Protein AF-A0A9D2FW23-F1 (afdb_monomer)

Nearest PDB structures (foldseek):
  8sok-assembly1_D  TM=4.291E-01  e=1.684E-01  Homo sapiens
  4uw8-assembly3_H  TM=1.314E-01  e=9.619E+00  Tequintavirus T5

Secondary structure (DSSP, 8-state):
----PPPTTS---TTSPEE-GGGS---S-EEEEGGG-EEEEEEETTEEEEEEEEEEEEEEEHHHHHHHHTTSS-GGGPPPEEEEESS-HHHHHHHHHTT-EEEEEEES-EEEEEEE-STT-EEEEEEEEESEEEE-

Structure (mmCIF, N/CA/C/O backbone):
data_AF-A0A9D2FW23-F1
#
_entry.id   AF-A0A9D2FW23-F1
#
loop_
_atom_site.group_PDB
_atom_site.id
_atom_site.type_symbol
_atom_site.label_atom_id
_atom_site.label_alt_id
_atom_site.label_comp_id
_atom_site.label_asym_id
_atom_site.label_entity_id
_atom_site.label_seq_id
_atom_site.pdbx_PDB_ins_code
_atom_site.Cartn_x
_atom_site.Cartn_y
_atom_site.Cartn_z
_atom_site.occupancy
_atom_site.B_iso_or_equiv
_atom_site.auth_seq_id
_atom_site.auth_comp_id
_atom_site.auth_asym_id
_atom_site.auth_atom_id
_atom_site.pdbx_PDB_model_num
ATOM 1 N N . MET A 1 1 ? 28.015 -25.784 13.201 1.00 41.44 1 MET A N 1
ATOM 2 C CA . MET A 1 1 ? 26.820 -25.066 12.706 1.00 41.44 1 MET A CA 1
ATOM 3 C C . MET A 1 1 ? 27.279 -23.853 11.911 1.00 41.44 1 MET A C 1
ATOM 5 O O . MET A 1 1 ? 28.294 -23.270 12.265 1.00 41.44 1 MET A O 1
ATOM 9 N N . ALA A 1 2 ? 26.631 -23.604 10.775 1.00 46.69 2 ALA A N 1
ATOM 10 C CA . ALA A 1 2 ? 27.203 -22.956 9.598 1.00 46.69 2 ALA A CA 1
ATOM 11 C C . ALA A 1 2 ? 27.574 -21.468 9.742 1.00 46.69 2 ALA A C 1
ATOM 13 O O . ALA A 1 2 ? 26.968 -20.691 10.476 1.00 46.69 2 ALA A O 1
ATOM 14 N N . ASN A 1 3 ? 28.578 -21.117 8.944 1.00 53.88 3 ASN A N 1
ATOM 15 C CA . ASN A 1 3 ? 29.266 -19.846 8.755 1.00 53.88 3 ASN A CA 1
ATOM 16 C C . ASN A 1 3 ? 28.389 -18.774 8.050 1.00 53.88 3 ASN A C 1
ATOM 18 O O . ASN A 1 3 ? 28.826 -18.158 7.085 1.00 53.88 3 ASN A O 1
ATOM 22 N N . ASN A 1 4 ? 27.152 -18.537 8.505 1.00 63.81 4 ASN A N 1
ATOM 23 C CA . ASN A 1 4 ? 26.193 -17.620 7.852 1.00 63.81 4 ASN A CA 1
ATOM 24 C C . ASN A 1 4 ? 26.249 -16.174 8.384 1.00 63.81 4 ASN A C 1
ATOM 26 O O . ASN A 1 4 ? 25.221 -15.520 8.547 1.00 63.81 4 ASN A O 1
ATOM 30 N N . LYS A 1 5 ? 27.439 -15.649 8.688 1.00 74.56 5 LYS A N 1
ATOM 31 C CA . LYS A 1 5 ? 27.581 -14.231 9.056 1.00 74.56 5 LYS A CA 1
ATOM 32 C C . LYS A 1 5 ? 27.811 -13.404 7.790 1.00 74.56 5 LYS A C 1
ATOM 34 O O . LYS A 1 5 ? 28.819 -13.597 7.113 1.00 74.56 5 LYS A O 1
ATOM 39 N N . MET A 1 6 ? 26.896 -12.487 7.472 1.00 74.50 6 MET A N 1
ATOM 40 C CA . MET A 1 6 ? 27.111 -11.504 6.403 1.00 74.50 6 MET A CA 1
ATOM 41 C C . MET A 1 6 ? 28.265 -10.567 6.777 1.00 74.50 6 MET A C 1
ATOM 43 O O . MET A 1 6 ? 28.389 -10.139 7.926 1.00 74.50 6 MET A O 1
ATOM 47 N N . LYS A 1 7 ? 29.128 -10.253 5.806 1.00 79.19 7 LYS A N 1
ATOM 48 C CA . LYS A 1 7 ? 30.190 -9.257 5.991 1.00 79.19 7 LYS A CA 1
ATOM 49 C C . LYS A 1 7 ? 29.559 -7.868 5.999 1.00 79.19 7 LYS A C 1
ATOM 51 O O . LYS A 1 7 ? 28.755 -7.573 5.130 1.00 79.19 7 LYS A O 1
ATOM 56 N N . LEU A 1 8 ? 29.984 -6.980 6.896 1.00 76.38 8 LEU A N 1
ATOM 57 C CA . LEU A 1 8 ? 29.494 -5.589 6.909 1.00 76.38 8 LEU A CA 1
ATOM 58 C C . LEU A 1 8 ? 29.825 -4.815 5.622 1.00 76.38 8 LEU A C 1
ATOM 60 O O . LEU A 1 8 ? 29.220 -3.789 5.345 1.00 76.38 8 LEU A O 1
ATOM 64 N N . THR A 1 9 ? 30.781 -5.312 4.839 1.00 78.88 9 THR A N 1
ATOM 65 C CA . THR A 1 9 ? 31.179 -4.765 3.540 1.00 78.88 9 THR A CA 1
ATOM 66 C C . THR A 1 9 ? 30.457 -5.411 2.356 1.00 78.88 9 THR A C 1
ATOM 68 O O . THR A 1 9 ? 30.781 -5.091 1.217 1.00 78.88 9 THR A O 1
ATOM 71 N N . SER A 1 10 ? 29.534 -6.354 2.578 1.00 75.31 10 SER A N 1
ATOM 72 C CA . SER A 1 10 ? 28.756 -6.933 1.479 1.00 75.31 10 SER A CA 1
ATOM 73 C C . SER A 1 10 ? 27.766 -5.913 0.923 1.00 75.31 10 SER A C 1
ATOM 75 O O . SER A 1 10 ? 27.133 -5.198 1.699 1.00 75.31 10 SER A O 1
ATOM 77 N N . GLU A 1 11 ? 27.575 -5.912 -0.395 1.00 70.06 11 GLU A N 1
ATOM 78 C CA . GLU A 1 11 ? 26.582 -5.096 -1.106 1.00 70.06 11 GLU A CA 1
ATOM 79 C C . GLU A 1 11 ? 25.150 -5.607 -0.850 1.00 70.06 11 GLU A C 1
ATOM 81 O O . GLU A 1 11 ? 24.468 -6.110 -1.739 1.00 70.06 11 GLU A O 1
ATOM 86 N N . LEU A 1 12 ? 24.691 -5.544 0.401 1.00 72.00 12 LEU A N 1
ATOM 87 C CA . LEU A 1 12 ? 23.329 -5.915 0.768 1.00 72.00 12 LEU A CA 1
ATOM 88 C C . LEU A 1 12 ? 22.384 -4.749 0.461 1.00 72.00 12 LEU A C 1
ATOM 90 O O . LEU A 1 12 ? 22.472 -3.682 1.072 1.00 72.00 12 LEU A O 1
ATOM 94 N N . SER A 1 13 ? 21.429 -4.969 -0.440 1.00 74.00 13 SER A N 1
ATOM 95 C CA . SER A 1 13 ? 20.351 -4.012 -0.677 1.00 74.00 13 SER A CA 1
ATOM 96 C C . SER A 1 13 ? 19.243 -4.196 0.360 1.00 74.00 13 SER A C 1
ATOM 98 O O . SER A 1 13 ? 18.398 -5.083 0.252 1.00 74.00 13 SER A O 1
ATOM 100 N N . LEU A 1 14 ? 19.184 -3.300 1.349 1.00 74.88 14 LEU A N 1
ATOM 101 C CA . LEU A 1 14 ? 18.063 -3.242 2.302 1.00 74.88 14 LEU A CA 1
ATOM 102 C C . LEU A 1 14 ? 16.716 -2.922 1.628 1.00 74.88 14 LEU A C 1
ATOM 104 O O . LEU A 1 14 ? 15.674 -2.996 2.277 1.00 74.88 14 LEU A O 1
ATOM 108 N N . LYS A 1 15 ? 16.721 -2.553 0.341 1.00 79.31 15 LYS A N 1
ATOM 109 C CA . LYS A 1 15 ? 15.508 -2.297 -0.444 1.00 79.31 15 LYS A CA 1
ATOM 110 C C . LYS A 1 15 ? 14.721 -3.565 -0.750 1.00 79.31 15 LYS A C 1
ATOM 112 O O . LYS A 1 15 ? 13.506 -3.501 -0.893 1.00 79.31 15 LYS A O 1
ATOM 117 N N . GLU A 1 16 ? 15.418 -4.689 -0.863 1.00 81.50 16 GLU A N 1
ATOM 118 C CA . GLU A 1 16 ? 14.856 -5.968 -1.311 1.00 81.50 16 GLU A CA 1
ATOM 119 C C . GLU A 1 16 ? 14.596 -6.923 -0.142 1.00 81.50 16 GLU A C 1
ATOM 121 O O . GLU A 1 16 ? 14.015 -7.994 -0.310 1.00 81.50 16 GLU A O 1
ATOM 126 N N . MET A 1 17 ? 14.999 -6.529 1.067 1.00 85.06 17 MET A N 1
ATOM 127 C CA . MET A 1 17 ? 14.910 -7.369 2.249 1.00 85.06 17 MET A CA 1
ATOM 128 C C . MET A 1 17 ? 13.538 -7.234 2.914 1.00 85.06 17 MET A C 1
ATOM 130 O O . MET A 1 17 ? 13.132 -6.147 3.332 1.00 85.06 17 MET A O 1
ATOM 134 N N . ALA A 1 18 ? 12.833 -8.359 3.041 1.00 90.06 18 ALA A N 1
ATOM 135 C CA . ALA A 1 18 ? 11.655 -8.444 3.892 1.00 90.06 18 ALA A CA 1
ATOM 136 C C . ALA A 1 18 ? 12.078 -8.455 5.367 1.00 90.06 18 ALA A C 1
ATOM 138 O O . ALA A 1 18 ? 13.017 -9.156 5.749 1.00 90.06 18 ALA A O 1
ATOM 139 N N . LEU A 1 19 ? 11.377 -7.677 6.187 1.00 92.75 19 LEU A N 1
ATOM 140 C CA . LEU A 1 19 ? 11.536 -7.688 7.635 1.00 92.75 19 LEU A CA 1
ATOM 141 C C . LEU A 1 19 ? 10.720 -8.834 8.241 1.00 92.75 19 LEU A C 1
ATOM 143 O O . LEU A 1 19 ? 9.735 -9.294 7.654 1.00 92.75 19 LEU A O 1
ATOM 147 N N . ASP A 1 20 ? 11.119 -9.276 9.434 1.00 92.50 20 ASP A N 1
ATOM 148 C CA . ASP A 1 20 ? 10.376 -10.288 10.181 1.00 92.50 20 ASP A CA 1
ATOM 149 C C . ASP A 1 20 ? 8.977 -9.762 10.521 1.00 92.50 20 ASP A C 1
ATOM 151 O O . ASP A 1 20 ? 8.793 -8.913 11.392 1.00 92.50 20 ASP A O 1
ATOM 155 N N . SER A 1 21 ? 7.981 -10.275 9.801 1.00 91.00 21 SER A N 1
ATOM 156 C CA . SER A 1 21 ? 6.600 -9.802 9.882 1.00 91.00 21 SER A CA 1
ATOM 157 C C . SER A 1 21 ? 5.962 -10.071 11.248 1.00 91.00 21 SER A C 1
ATOM 159 O O . SER A 1 21 ? 5.013 -9.382 11.606 1.00 91.00 21 SER A O 1
ATOM 161 N N . SER A 1 22 ? 6.505 -11.001 12.045 1.00 94.06 22 SER A N 1
ATOM 162 C CA . SER A 1 22 ? 6.021 -11.275 13.405 1.00 94.06 22 SER A CA 1
ATOM 163 C C . SER A 1 22 ? 6.240 -10.108 14.378 1.00 94.06 22 SER A C 1
ATOM 165 O O . SER A 1 22 ? 5.582 -10.037 15.414 1.00 94.06 22 SER A O 1
ATOM 167 N N . GLN A 1 23 ? 7.124 -9.168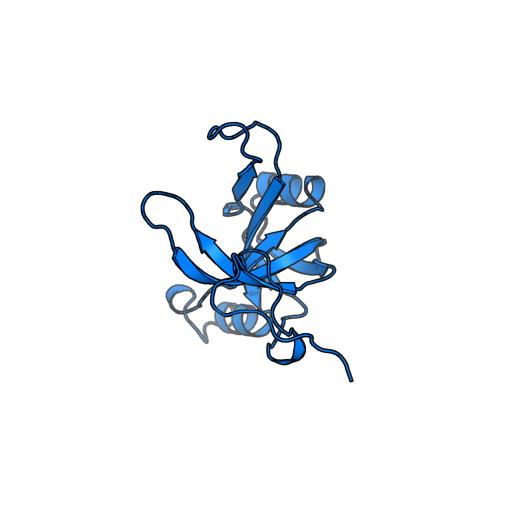 14.032 1.00 95.31 23 GLN A N 1
ATOM 168 C CA . GLN A 1 23 ? 7.405 -7.971 14.826 1.00 95.31 23 GLN A CA 1
ATOM 169 C C . GLN A 1 23 ? 6.434 -6.815 14.552 1.00 95.31 23 GLN A C 1
ATOM 171 O O . GLN A 1 23 ? 6.537 -5.765 15.188 1.00 95.31 23 GLN A O 1
ATOM 176 N N . PHE A 1 24 ? 5.499 -6.979 13.612 1.00 94.38 24 PHE A N 1
ATOM 177 C CA . PHE A 1 24 ? 4.613 -5.913 13.157 1.00 94.38 24 PHE A CA 1
ATOM 178 C C . PHE A 1 24 ? 3.146 -6.315 13.276 1.00 94.38 24 PHE A C 1
ATOM 180 O O . PHE A 1 24 ? 2.757 -7.451 13.013 1.00 94.38 24 PHE A O 1
ATOM 187 N N . PHE A 1 25 ? 2.303 -5.340 13.609 1.00 93.19 25 PHE A N 1
ATOM 188 C CA . PHE A 1 25 ? 0.865 -5.490 13.442 1.00 93.19 25 PHE A CA 1
ATOM 189 C C . PHE A 1 25 ? 0.505 -5.233 11.976 1.00 93.19 25 PHE A C 1
ATOM 191 O O . PHE A 1 25 ? 0.531 -4.091 11.517 1.00 93.19 25 PHE A O 1
ATOM 198 N N . ILE A 1 26 ? 0.178 -6.296 11.240 1.00 95.62 26 ILE A N 1
ATOM 199 C CA . ILE A 1 26 ? -0.300 -6.197 9.859 1.00 95.62 26 ILE A CA 1
ATOM 200 C C . ILE A 1 26 ? -1.835 -6.244 9.882 1.00 95.62 26 ILE A C 1
ATOM 202 O O . ILE A 1 26 ? -2.405 -7.244 10.332 1.00 95.62 26 ILE A O 1
ATOM 206 N N . PRO A 1 27 ? -2.528 -5.184 9.434 1.00 95.12 27 PRO A N 1
ATOM 207 C CA . PRO A 1 27 ? -3.983 -5.151 9.451 1.00 95.12 27 PRO A CA 1
ATOM 208 C C . PRO A 1 27 ? -4.566 -6.168 8.466 1.00 95.12 27 PRO A C 1
ATOM 210 O O . PRO A 1 27 ? -4.115 -6.281 7.330 1.00 95.12 27 PRO A O 1
ATOM 213 N N . LYS A 1 28 ? -5.612 -6.887 8.894 1.00 94.56 28 LYS A N 1
ATOM 214 C CA . LYS A 1 28 ? -6.332 -7.842 8.030 1.00 94.56 28 LYS A CA 1
ATOM 215 C C . LYS A 1 28 ? -7.109 -7.148 6.913 1.00 94.56 28 LYS A C 1
ATOM 217 O O . LYS A 1 28 ? -7.276 -7.712 5.840 1.00 94.56 28 LYS A O 1
ATOM 222 N N . LYS A 1 29 ? -7.602 -5.942 7.196 1.00 97.12 29 LYS A N 1
ATOM 223 C CA . LYS A 1 29 ? -8.357 -5.115 6.264 1.00 97.12 29 LYS A CA 1
ATOM 224 C C . LYS A 1 29 ? -7.855 -3.689 6.299 1.00 97.12 29 LYS A C 1
ATOM 226 O O . LYS A 1 29 ? -7.553 -3.160 7.374 1.00 97.12 29 LYS A O 1
ATOM 231 N N . VAL A 1 30 ? -7.830 -3.068 5.130 1.00 97.75 30 VAL A N 1
ATOM 232 C CA . VAL A 1 30 ? -7.365 -1.696 4.960 1.00 97.75 30 VAL A CA 1
ATOM 233 C C . VAL A 1 30 ? -8.349 -0.933 4.080 1.00 97.75 30 VAL A C 1
ATOM 235 O O . VAL A 1 30 ? -8.717 -1.422 3.018 1.00 97.75 30 VAL A O 1
ATOM 238 N N . LYS A 1 31 ? -8.790 0.249 4.517 1.00 97.88 31 LYS A N 1
ATOM 239 C CA . LYS A 1 31 ? -9.576 1.192 3.709 1.00 97.88 31 LYS A CA 1
ATOM 240 C C . LYS A 1 31 ? -8.621 1.928 2.776 1.00 97.88 31 LYS A C 1
ATOM 242 O O . LYS A 1 31 ? -7.664 2.537 3.254 1.00 97.88 31 LYS A O 1
ATOM 247 N N . VAL A 1 32 ? -8.866 1.853 1.475 1.00 98.06 32 VAL A N 1
ATOM 248 C CA . VAL A 1 32 ? -8.041 2.458 0.424 1.00 98.06 32 VAL A CA 1
ATOM 249 C C . VAL A 1 32 ? -8.900 3.401 -0.406 1.00 98.06 32 VAL A C 1
ATOM 251 O O . VAL A 1 32 ? -9.990 3.029 -0.839 1.00 98.06 32 VAL A O 1
ATOM 254 N N . ASP A 1 33 ? -8.386 4.607 -0.638 1.00 96.69 33 ASP A N 1
ATOM 255 C CA . ASP A 1 33 ? -8.904 5.534 -1.643 1.00 96.69 33 ASP A CA 1
ATOM 256 C C . ASP A 1 33 ? -8.181 5.283 -2.973 1.00 96.69 33 ASP A C 1
ATOM 258 O O . ASP A 1 33 ? -7.010 5.641 -3.148 1.00 96.69 33 ASP A O 1
ATOM 262 N N . PHE A 1 34 ? -8.872 4.640 -3.913 1.00 97.75 34 PHE A N 1
ATOM 263 C CA . PHE A 1 34 ? -8.309 4.295 -5.214 1.00 97.75 34 PHE A CA 1
ATOM 264 C C . PHE A 1 34 ? -8.156 5.503 -6.142 1.00 97.75 34 PHE A C 1
ATOM 266 O O . PHE A 1 34 ? -7.404 5.409 -7.107 1.00 97.75 34 PHE A O 1
ATOM 273 N N . SER A 1 35 ? -8.754 6.663 -5.841 1.00 96.44 35 SER A N 1
ATOM 274 C CA . SER A 1 35 ? -8.488 7.887 -6.614 1.00 96.44 35 SER A CA 1
ATOM 275 C C . SER A 1 35 ? -7.032 8.363 -6.482 1.00 96.44 35 SER A C 1
ATOM 277 O O . SER A 1 35 ? -6.528 9.073 -7.350 1.00 96.44 35 SER A O 1
ATOM 279 N N . GLN A 1 36 ? -6.344 7.943 -5.412 1.00 95.69 36 GLN A N 1
ATOM 280 C CA . GLN A 1 36 ? -4.952 8.292 -5.105 1.00 95.69 36 GLN A CA 1
ATOM 281 C C . GLN A 1 36 ? -3.952 7.182 -5.461 1.00 95.69 36 GLN A C 1
ATOM 283 O O . GLN A 1 36 ? -2.745 7.330 -5.234 1.00 95.69 36 GLN A O 1
ATOM 288 N N . ALA A 1 37 ? -4.431 6.055 -5.993 1.00 97.31 37 ALA A N 1
ATOM 289 C CA . ALA A 1 37 ? -3.574 4.965 -6.428 1.00 97.31 37 ALA A CA 1
ATOM 290 C C . ALA A 1 37 ? -2.685 5.417 -7.593 1.00 97.31 37 ALA A C 1
ATOM 292 O O . ALA A 1 37 ? -3.130 6.118 -8.503 1.00 97.31 37 ALA A O 1
ATOM 293 N N . ARG A 1 38 ? -1.417 4.998 -7.588 1.00 96.19 38 ARG A N 1
ATOM 294 C CA . ARG A 1 38 ? -0.465 5.346 -8.652 1.00 96.19 38 ARG A CA 1
ATOM 295 C C . ARG A 1 38 ? 0.252 4.112 -9.192 1.00 96.19 38 ARG A C 1
ATOM 297 O O . ARG A 1 38 ? 0.745 3.317 -8.385 1.00 96.19 38 ARG A O 1
ATOM 304 N N . PRO A 1 39 ? 0.362 3.956 -10.521 1.00 95.69 39 PRO A N 1
ATOM 305 C CA . PRO A 1 39 ? 1.181 2.904 -11.094 1.00 95.69 39 PRO A CA 1
ATOM 306 C C . PRO A 1 39 ? 2.659 3.207 -10.840 1.00 95.69 39 PRO A C 1
ATOM 308 O O . PRO A 1 39 ? 3.107 4.358 -10.851 1.00 95.69 39 PRO A O 1
ATOM 311 N N . LYS A 1 40 ? 3.428 2.150 -10.625 1.00 93.00 40 LYS A N 1
ATOM 312 C CA . LYS A 1 40 ? 4.883 2.165 -10.625 1.00 93.00 40 LYS A CA 1
ATOM 313 C C . LYS A 1 40 ? 5.326 1.337 -11.816 1.00 93.00 40 LYS A C 1
ATOM 315 O O . LYS A 1 40 ? 5.114 0.129 -11.849 1.00 93.00 40 LYS A O 1
ATOM 320 N N . ASN A 1 41 ? 5.927 1.987 -12.801 1.00 92.75 41 ASN A N 1
ATOM 321 C CA . ASN A 1 41 ? 6.333 1.315 -14.029 1.00 92.75 41 ASN A CA 1
ATOM 322 C C . ASN A 1 41 ? 7.736 0.725 -13.898 1.00 92.75 41 ASN A C 1
ATOM 324 O O . ASN A 1 41 ? 8.588 1.266 -13.188 1.00 92.75 41 ASN A O 1
ATOM 328 N N . LYS A 1 42 ? 8.006 -0.348 -14.646 1.00 88.25 42 LYS A N 1
ATOM 329 C CA . LYS A 1 42 ? 9.360 -0.890 -14.780 1.00 88.25 42 LYS A CA 1
ATOM 330 C C . LYS A 1 42 ? 10.277 0.150 -15.404 1.00 88.25 42 LYS A C 1
ATOM 332 O O . LYS A 1 42 ? 9.884 0.839 -16.34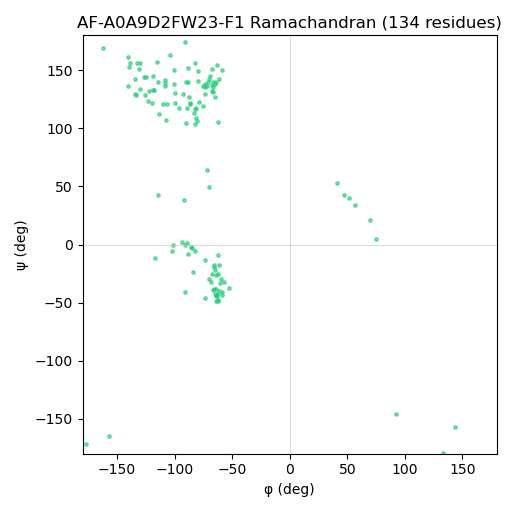6 1.00 88.25 42 LYS A O 1
ATOM 337 N N . TYR A 1 43 ? 11.517 0.205 -14.935 1.00 84.69 43 TYR A N 1
ATOM 338 C CA . TYR A 1 43 ? 12.569 1.009 -15.546 1.00 84.69 43 TYR A CA 1
ATOM 339 C C . TYR A 1 43 ? 13.477 0.127 -16.401 1.00 84.69 43 TYR A C 1
ATOM 341 O O . TYR A 1 43 ? 13.858 -0.971 -15.997 1.00 84.69 43 TYR A O 1
ATOM 349 N N . ARG A 1 44 ? 13.850 0.625 -17.579 1.00 81.50 44 ARG A N 1
ATOM 350 C CA . ARG A 1 44 ? 14.873 0.033 -18.443 1.00 81.50 44 ARG A CA 1
ATOM 351 C C . ARG A 1 44 ? 15.807 1.149 -18.903 1.00 81.50 44 ARG A C 1
ATOM 353 O O . ARG A 1 44 ? 15.340 2.196 -19.341 1.00 81.50 44 ARG A O 1
ATOM 360 N N . ASP A 1 45 ? 17.113 0.950 -18.738 1.00 82.50 45 ASP A N 1
ATOM 361 C CA . ASP A 1 45 ? 18.161 1.906 -19.137 1.00 82.50 45 ASP A CA 1
ATOM 362 C C . ASP A 1 45 ? 17.941 3.338 -18.606 1.00 82.50 45 ASP A C 1
ATOM 364 O O . ASP A 1 45 ? 18.129 4.332 -19.306 1.00 82.50 45 ASP A O 1
ATOM 368 N N . GLY A 1 46 ? 17.479 3.451 -17.355 1.00 78.56 46 GLY A N 1
ATOM 369 C CA . GLY A 1 46 ? 17.214 4.738 -16.701 1.00 78.56 46 GLY A CA 1
ATOM 370 C C . GLY A 1 46 ? 15.940 5.456 -17.164 1.00 78.56 46 GLY A C 1
ATOM 371 O O . GLY A 1 46 ? 15.679 6.567 -16.707 1.00 78.56 46 GLY A O 1
ATOM 372 N N . LYS A 1 47 ? 15.122 4.838 -18.026 1.00 82.69 47 LYS A N 1
ATOM 373 C CA . LYS A 1 47 ? 13.831 5.373 -18.485 1.00 82.69 47 LYS A CA 1
ATOM 374 C C . LYS A 1 47 ? 12.676 4.504 -17.991 1.00 82.69 47 LYS A C 1
ATOM 376 O O . LYS A 1 47 ? 12.775 3.277 -17.985 1.00 82.69 47 LYS A O 1
ATOM 381 N N . ALA A 1 48 ? 11.580 5.141 -17.584 1.00 82.19 48 ALA A N 1
ATOM 382 C CA . ALA A 1 48 ? 10.344 4.434 -17.272 1.00 82.19 48 ALA A CA 1
ATOM 383 C C . ALA A 1 48 ? 9.766 3.817 -18.554 1.00 82.19 48 ALA A C 1
ATOM 385 O O . ALA A 1 48 ? 9.746 4.456 -19.606 1.00 82.19 48 ALA A O 1
ATOM 386 N N . THR A 1 49 ? 9.322 2.570 -18.460 1.00 90.31 49 THR A N 1
ATOM 387 C CA . THR A 1 49 ? 8.589 1.877 -19.523 1.00 90.31 49 THR A CA 1
ATOM 388 C C . THR A 1 49 ? 7.084 2.098 -19.357 1.00 90.31 49 THR A C 1
ATOM 390 O O . THR A 1 49 ? 6.638 2.665 -18.361 1.00 90.31 49 THR A O 1
ATOM 393 N N . GLU A 1 50 ? 6.289 1.628 -20.314 1.00 88.69 50 GLU A N 1
ATOM 394 C CA . GLU A 1 50 ? 4.822 1.589 -20.196 1.00 88.69 50 GLU A CA 1
ATOM 395 C C . GLU A 1 50 ? 4.324 0.364 -19.411 1.00 88.69 50 GLU A C 1
ATOM 397 O O . GLU A 1 50 ? 3.138 0.238 -19.131 1.00 88.69 50 GLU A O 1
ATOM 402 N N . VAL A 1 51 ? 5.224 -0.549 -19.032 1.00 90.88 51 VAL A N 1
ATOM 403 C CA . VAL A 1 51 ? 4.861 -1.765 -18.304 1.00 90.88 51 VAL A CA 1
ATOM 404 C C . VAL A 1 51 ? 4.742 -1.442 -16.820 1.00 90.88 51 VAL A C 1
ATOM 406 O O . VAL A 1 51 ? 5.750 -1.155 -16.166 1.00 90.88 51 VAL A O 1
ATOM 409 N N . VAL A 1 52 ? 3.527 -1.535 -16.284 1.00 94.38 52 VAL A N 1
ATOM 410 C CA . VAL A 1 52 ? 3.275 -1.429 -14.843 1.00 94.38 52 VAL A CA 1
ATOM 411 C C . VAL A 1 52 ? 3.939 -2.610 -14.126 1.00 94.38 52 VAL A C 1
ATOM 413 O O . VAL A 1 52 ? 3.776 -3.770 -14.503 1.00 94.38 52 VAL A O 1
ATOM 416 N N . GLU A 1 53 ? 4.753 -2.307 -13.119 1.00 94.81 53 GLU A N 1
ATOM 417 C CA . GLU A 1 53 ? 5.390 -3.282 -12.229 1.00 94.81 53 GLU A CA 1
ATOM 418 C C . GLU A 1 53 ? 4.532 -3.560 -10.997 1.00 94.81 53 GLU A C 1
ATOM 420 O O . GLU A 1 53 ? 4.456 -4.697 -10.537 1.00 94.81 53 GLU A O 1
ATOM 425 N N . SER A 1 54 ? 3.934 -2.508 -10.444 1.00 97.00 54 SER A N 1
ATOM 426 C CA . SER A 1 54 ? 3.117 -2.557 -9.237 1.00 97.00 54 SER A CA 1
ATOM 427 C C . SER A 1 54 ? 2.244 -1.309 -9.129 1.00 97.00 54 SER A C 1
ATOM 429 O O . SER A 1 54 ? 2.455 -0.322 -9.837 1.00 97.00 54 SER A O 1
ATOM 431 N N . TYR A 1 55 ? 1.288 -1.327 -8.205 1.00 98.19 55 TYR A N 1
ATOM 432 C CA . TYR A 1 55 ? 0.563 -0.131 -7.780 1.00 98.19 55 TYR A CA 1
ATOM 433 C C . TYR A 1 55 ? 0.977 0.279 -6.377 1.00 98.19 55 TYR A C 1
ATOM 435 O O . TYR A 1 55 ? 1.120 -0.562 -5.492 1.00 98.19 55 TYR A O 1
ATOM 443 N N . ILE A 1 56 ? 1.127 1.584 -6.165 1.00 97.62 56 ILE A N 1
ATOM 444 C CA . ILE A 1 56 ? 1.301 2.160 -4.836 1.00 97.62 56 ILE A CA 1
ATOM 445 C C . ILE A 1 56 ? -0.037 2.720 -4.370 1.00 97.62 56 ILE A C 1
ATOM 447 O O . ILE A 1 56 ? -0.604 3.606 -5.011 1.00 97.62 56 ILE A O 1
ATOM 451 N N . LEU A 1 57 ? -0.503 2.207 -3.238 1.00 98.19 57 LEU A N 1
ATOM 452 C CA . LEU A 1 57 ? -1.726 2.597 -2.551 1.00 98.19 57 LEU A CA 1
ATOM 453 C C . LEU A 1 57 ? -1.369 3.199 -1.189 1.00 98.19 57 LEU A C 1
ATOM 455 O O . LEU A 1 57 ? -0.318 2.895 -0.615 1.00 98.19 57 LEU A O 1
ATOM 459 N N . ASN A 1 58 ? -2.270 4.014 -0.653 1.00 97.00 58 ASN A N 1
ATOM 460 C CA . ASN A 1 58 ? -2.234 4.432 0.741 1.00 97.00 58 ASN A CA 1
ATOM 461 C C . ASN A 1 58 ? -3.501 3.937 1.421 1.00 97.00 58 ASN A C 1
ATOM 463 O O . ASN A 1 58 ? -4.596 4.086 0.879 1.00 97.00 58 ASN A O 1
ATOM 467 N N . GLY A 1 59 ? -3.343 3.337 2.594 1.00 96.38 59 GLY A N 1
ATOM 468 C CA . GLY A 1 59 ? -4.457 2.719 3.285 1.00 96.38 59 GLY A CA 1
ATOM 469 C C . GLY A 1 59 ? -4.471 2.970 4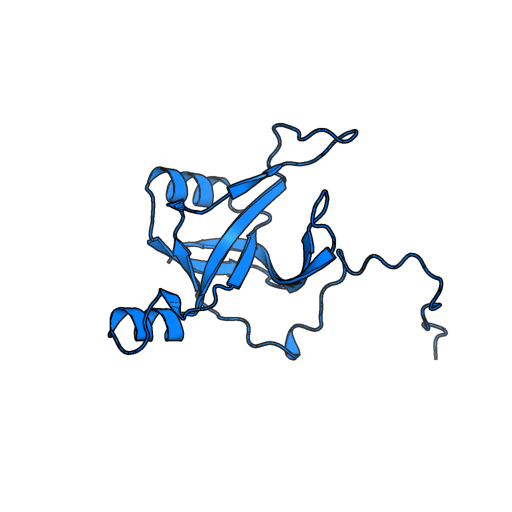.784 1.00 96.38 59 GLY A C 1
ATOM 470 O O . GLY A 1 59 ? -3.442 3.245 5.396 1.00 96.38 59 GLY A O 1
ATOM 471 N N . ILE A 1 60 ? -5.659 2.871 5.370 1.00 97.06 60 ILE A N 1
ATOM 472 C CA . ILE A 1 60 ? -5.913 3.046 6.803 1.00 97.06 60 ILE A CA 1
ATOM 473 C C . ILE A 1 60 ? -6.487 1.736 7.341 1.00 97.06 60 ILE A C 1
ATOM 475 O O . ILE A 1 60 ? -7.381 1.161 6.721 1.00 97.06 60 ILE A O 1
ATOM 479 N N . ASP A 1 61 ? -5.983 1.227 8.465 1.00 95.50 61 ASP A N 1
ATOM 480 C CA . ASP A 1 61 ? -6.537 0.000 9.042 1.00 95.50 61 ASP A CA 1
ATOM 481 C C . ASP A 1 61 ? -8.004 0.184 9.473 1.00 95.50 61 ASP A C 1
ATOM 483 O O . ASP A 1 61 ? -8.450 1.286 9.789 1.00 95.50 61 ASP A O 1
ATOM 487 N N . GLU A 1 62 ? -8.760 -0.913 9.506 1.00 94.81 62 GLU A N 1
ATOM 488 C CA . GLU A 1 62 ? -10.203 -0.918 9.800 1.00 94.81 62 GLU A CA 1
ATOM 489 C C . GLU A 1 62 ? -10.592 -0.195 11.096 1.00 94.81 62 GLU A C 1
ATOM 491 O O . GLU A 1 62 ? -11.621 0.485 11.126 1.00 94.81 62 GLU A O 1
ATOM 496 N N . ARG A 1 63 ? -9.784 -0.293 12.160 1.00 93.81 63 ARG A N 1
ATOM 497 C CA . ARG A 1 63 ? -10.118 0.340 13.444 1.00 93.81 63 ARG A CA 1
ATOM 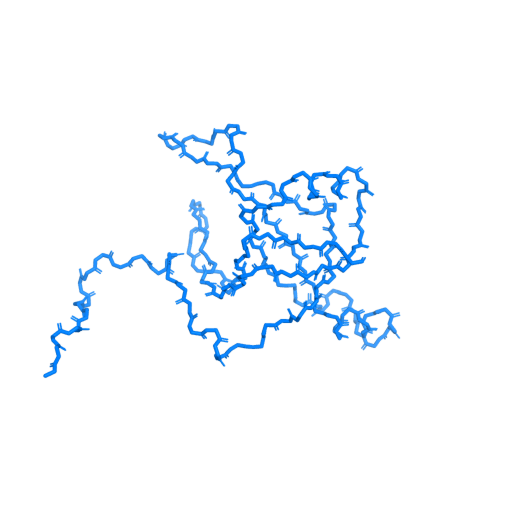498 C C . ARG A 1 63 ? -9.938 1.845 13.366 1.00 93.81 63 ARG A C 1
ATOM 500 O O . ARG A 1 63 ? -10.831 2.577 13.783 1.00 93.81 63 ARG A O 1
ATOM 507 N N . THR A 1 64 ? -8.823 2.295 12.797 1.00 95.56 64 THR A N 1
ATOM 508 C CA . THR A 1 64 ? -8.558 3.724 12.607 1.00 95.56 64 THR A CA 1
ATOM 509 C C . THR A 1 64 ? -9.564 4.343 11.643 1.00 95.56 64 THR A C 1
ATOM 511 O O . THR A 1 64 ? -10.120 5.395 11.936 1.00 95.56 64 THR A O 1
ATOM 514 N N . ALA A 1 65 ? -9.887 3.655 10.544 1.00 95.44 65 ALA A N 1
ATOM 515 C CA . ALA A 1 65 ? -10.912 4.101 9.606 1.00 95.44 65 ALA A CA 1
ATOM 516 C C . ALA A 1 65 ? -12.281 4.255 10.292 1.00 95.44 65 ALA A C 1
ATOM 518 O O . ALA A 1 65 ? -12.950 5.267 10.108 1.00 95.44 65 ALA A O 1
ATOM 519 N N . SER A 1 66 ? -12.659 3.293 11.141 1.00 95.25 66 SER A N 1
ATOM 520 C CA . SER A 1 66 ? -13.906 3.365 11.913 1.00 95.25 66 SER A CA 1
ATOM 521 C C . SER A 1 66 ? -13.912 4.527 12.910 1.00 95.25 66 SER A C 1
ATOM 523 O O . SER A 1 66 ? -14.947 5.158 13.098 1.00 95.25 66 SER A O 1
ATOM 525 N N . ALA A 1 67 ? -12.777 4.818 13.551 1.00 96.12 67 ALA A N 1
ATOM 526 C CA . ALA A 1 67 ? -12.655 5.937 14.483 1.00 96.12 67 ALA A CA 1
ATOM 527 C C . ALA A 1 67 ? -12.791 7.294 13.774 1.00 96.12 67 ALA A C 1
ATOM 529 O O . ALA A 1 67 ? -13.458 8.184 14.300 1.00 96.12 67 ALA A O 1
ATOM 530 N N . VAL A 1 68 ? -12.224 7.428 12.569 1.00 95.69 68 VAL A N 1
ATOM 531 C CA . VAL A 1 68 ? -12.415 8.612 11.716 1.00 95.69 68 VAL A CA 1
ATOM 532 C C . VAL A 1 68 ? -13.880 8.766 11.321 1.00 95.69 68 VAL A C 1
ATOM 534 O O . VAL A 1 68 ? -14.452 9.836 11.499 1.00 95.69 68 VAL A O 1
ATOM 537 N N . ASP A 1 69 ? -14.518 7.691 10.852 1.00 93.88 69 ASP A N 1
ATOM 538 C CA . ASP A 1 69 ? -15.925 7.726 10.432 1.00 93.88 69 ASP A CA 1
ATOM 539 C C . ASP A 1 69 ? -16.873 8.077 11.609 1.00 93.88 69 ASP A C 1
ATOM 541 O O . ASP A 1 69 ? -17.948 8.636 11.403 1.00 93.88 69 ASP A O 1
ATOM 545 N N . GLN A 1 70 ? -16.467 7.792 12.854 1.00 96.50 70 GLN A N 1
ATOM 546 C CA . GLN A 1 70 ? -17.183 8.164 14.085 1.00 96.50 70 GLN A CA 1
ATOM 547 C C . GLN A 1 70 ? -16.853 9.578 14.600 1.00 96.50 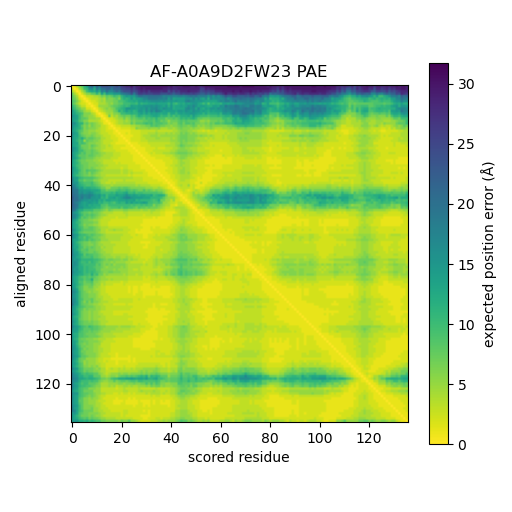70 GLN A C 1
ATOM 549 O O . GLN A 1 70 ? -17.413 9.994 15.614 1.00 96.50 70 GLN A O 1
ATOM 554 N N . GLY A 1 71 ? -15.946 10.309 13.946 1.00 95.62 71 GLY A N 1
ATOM 555 C CA . GLY A 1 71 ? -15.500 11.637 14.378 1.00 95.62 71 GLY A CA 1
ATOM 556 C C . GLY A 1 71 ? -14.655 11.628 15.656 1.00 95.62 71 GLY A C 1
ATOM 557 O O . GLY A 1 71 ? -14.584 12.637 16.351 1.00 95.62 71 GLY A O 1
ATOM 558 N N . LEU A 1 72 ? -14.045 10.489 16.002 1.00 96.50 72 LEU A N 1
ATOM 559 C CA . LEU A 1 72 ? -13.176 10.360 17.179 1.00 96.50 72 LEU A CA 1
ATOM 560 C C . LEU A 1 72 ? -11.738 10.816 16.901 1.00 96.50 72 LEU A C 1
ATOM 562 O O . LEU A 1 72 ? -11.002 11.117 17.838 1.00 96.50 72 LEU A O 1
ATOM 566 N N . ILE A 1 73 ? -11.329 10.800 15.630 1.00 94.94 73 ILE A N 1
ATOM 567 C CA . ILE A 1 73 ? -10.001 11.195 15.154 1.00 94.94 73 ILE A CA 1
ATOM 568 C C . ILE A 1 73 ? -10.188 11.964 13.847 1.00 94.94 73 ILE A C 1
ATOM 570 O O . ILE A 1 73 ? -10.945 11.522 12.980 1.00 94.94 73 ILE A O 1
ATOM 574 N N . ASP A 1 74 ? -9.471 13.070 13.685 1.00 94.38 74 ASP A N 1
ATOM 575 C CA . ASP A 1 74 ? -9.447 13.809 12.428 1.00 94.38 74 ASP A CA 1
ATOM 576 C C . ASP A 1 74 ? -8.595 13.078 11.384 1.00 94.38 74 ASP A C 1
ATOM 578 O O . ASP A 1 74 ? -7.495 12.600 11.664 1.00 94.38 74 ASP A O 1
ATOM 582 N N . MET A 1 75 ? -9.087 13.002 10.144 1.00 91.06 75 MET A N 1
ATOM 583 C CA . MET A 1 75 ? -8.374 12.329 9.048 1.00 91.06 75 MET A CA 1
ATOM 584 C C . MET A 1 75 ? -6.970 12.914 8.815 1.00 91.06 75 MET A C 1
ATOM 586 O O . MET A 1 75 ? -6.056 12.185 8.437 1.00 91.06 75 MET A O 1
ATOM 590 N N . GLU A 1 76 ? -6.787 14.213 9.058 1.00 92.38 76 GLU A N 1
ATOM 591 C CA . GLU A 1 76 ? -5.502 14.907 8.890 1.00 92.38 76 GLU A CA 1
ATOM 592 C C . GLU A 1 76 ? -4.412 14.386 9.842 1.00 92.38 76 GLU A C 1
ATOM 594 O O . GLU A 1 76 ? -3.229 14.412 9.498 1.00 92.38 76 GLU A O 1
ATOM 599 N N . ASP A 1 77 ? -4.808 13.834 10.992 1.00 92.88 77 ASP A N 1
ATOM 600 C CA . ASP A 1 77 ? -3.896 13.260 11.984 1.00 92.88 77 ASP A CA 1
ATOM 601 C C . ASP A 1 77 ? -3.587 11.776 11.723 1.00 92.88 77 ASP A C 1
ATOM 603 O O . ASP A 1 77 ? -2.706 11.181 12.360 1.00 92.88 77 ASP A O 1
ATOM 607 N N . VAL A 1 78 ? -4.283 11.149 10.769 1.00 93.44 78 VAL A N 1
ATOM 608 C CA . VAL A 1 78 ? -4.113 9.729 10.464 1.00 93.44 78 VAL A CA 1
ATOM 609 C C . VAL A 1 78 ? -2.915 9.505 9.550 1.00 93.44 78 VAL A C 1
ATOM 611 O O . VAL A 1 78 ? -2.890 9.867 8.373 1.00 93.44 78 VAL A O 1
ATOM 614 N N . LYS A 1 79 ? -1.921 8.782 10.071 1.00 92.12 79 LYS A N 1
ATOM 615 C CA . LYS A 1 79 ? -0.823 8.264 9.253 1.00 92.12 79 LYS A CA 1
ATOM 616 C C . LYS A 1 79 ? -1.296 7.078 8.424 1.00 92.12 79 LYS A C 1
ATOM 618 O O . LYS A 1 79 ? -1.664 6.037 8.962 1.00 92.12 79 LYS A O 1
ATOM 623 N N . GLN A 1 80 ? -1.216 7.227 7.109 1.00 95.12 80 GLN A N 1
ATOM 624 C CA . GLN A 1 80 ? -1.539 6.159 6.173 1.00 95.12 80 GLN A CA 1
ATOM 625 C C . GLN A 1 80 ? -0.390 5.152 6.039 1.00 95.12 80 GLN A C 1
ATOM 627 O O . GLN A 1 80 ? 0.792 5.491 6.123 1.00 95.12 80 GLN A O 1
ATOM 632 N N . ILE A 1 81 ? -0.754 3.902 5.775 1.00 96.31 81 ILE A N 1
ATOM 633 C CA . ILE A 1 81 ? 0.157 2.812 5.444 1.00 96.31 81 ILE A CA 1
ATOM 634 C C . ILE A 1 81 ? 0.405 2.856 3.937 1.00 96.31 81 ILE A C 1
ATOM 636 O O . ILE A 1 81 ? -0.534 2.731 3.151 1.00 96.31 81 ILE A O 1
ATOM 640 N N . THR A 1 82 ? 1.663 3.000 3.519 1.00 97.50 82 THR A N 1
ATOM 641 C CA . THR A 1 82 ? 2.031 2.797 2.113 1.00 97.50 82 THR A CA 1
ATOM 642 C C . THR A 1 82 ? 2.004 1.307 1.785 1.00 97.50 82 THR A C 1
ATOM 644 O O . THR A 1 82 ? 2.628 0.499 2.478 1.00 97.50 82 THR A O 1
ATOM 647 N N . ILE A 1 83 ? 1.319 0.952 0.703 1.00 98.31 83 ILE A N 1
ATOM 648 C CA . ILE A 1 83 ? 1.159 -0.424 0.234 1.00 98.31 83 ILE A CA 1
ATOM 649 C C . ILE A 1 83 ? 1.621 -0.494 -1.221 1.00 98.31 83 ILE A C 1
ATOM 651 O O . ILE A 1 83 ? 1.187 0.301 -2.047 1.00 98.31 83 ILE A O 1
ATOM 655 N N . GLU A 1 84 ? 2.495 -1.440 -1.543 1.00 97.88 84 GLU A N 1
ATOM 656 C CA . GLU A 1 84 ? 2.866 -1.788 -2.914 1.00 97.88 84 GLU A CA 1
ATOM 657 C C . GLU A 1 84 ? 2.226 -3.127 -3.284 1.00 97.88 84 GLU A C 1
ATOM 659 O O . GLU A 1 84 ? 2.469 -4.138 -2.626 1.00 97.88 84 GLU A O 1
ATOM 664 N N . VAL A 1 85 ? 1.401 -3.139 -4.327 1.00 98.31 85 VAL A N 1
ATOM 665 C CA . VAL A 1 85 ? 0.664 -4.327 -4.769 1.00 98.31 85 VAL A CA 1
ATOM 666 C C . VAL A 1 85 ? 1.240 -4.810 -6.091 1.00 98.31 85 VAL A C 1
ATOM 668 O O . VAL A 1 85 ? 1.277 -4.064 -7.068 1.00 98.31 85 VAL A O 1
ATOM 671 N N . LEU A 1 86 ? 1.714 -6.055 -6.105 1.00 97.75 86 LEU A N 1
ATOM 672 C CA . LEU A 1 86 ? 2.452 -6.658 -7.220 1.00 97.75 86 LEU A CA 1
ATOM 673 C C . LEU A 1 86 ? 1.551 -7.380 -8.240 1.00 97.75 86 LEU A C 1
ATOM 675 O O . LEU A 1 86 ? 2.055 -7.939 -9.212 1.00 97.75 86 LEU A O 1
ATOM 679 N N . GLY A 1 87 ? 0.238 -7.384 -8.013 1.00 97.25 87 GLY A N 1
ATOM 680 C CA . GLY A 1 87 ? -0.760 -8.053 -8.844 1.00 97.25 87 GLY A CA 1
ATOM 681 C C . GLY A 1 87 ? -2.148 -7.433 -8.681 1.00 97.25 87 GLY A C 1
ATOM 682 O O . GLY A 1 87 ? -2.276 -6.329 -8.154 1.00 97.25 87 GLY A O 1
ATOM 683 N N . SER A 1 88 ? -3.189 -8.139 -9.133 1.00 97.75 88 SER A N 1
ATOM 684 C CA . SER A 1 88 ? -4.585 -7.652 -9.124 1.00 97.75 88 SER A CA 1
ATOM 685 C C . SER A 1 88 ? -4.778 -6.322 -9.872 1.00 97.75 88 SER A C 1
ATOM 687 O O . SER A 1 88 ? -5.553 -5.467 -9.447 1.00 97.75 88 SER A O 1
ATOM 689 N N . PHE A 1 89 ? -4.021 -6.106 -10.954 1.00 97.56 89 PHE A N 1
ATOM 690 C CA . PHE A 1 89 ? -3.998 -4.822 -11.663 1.00 97.56 89 PHE A CA 1
ATOM 691 C C . PHE A 1 89 ? -5.360 -4.479 -12.260 1.00 97.56 89 PHE A C 1
ATOM 693 O O . PHE A 1 89 ? -5.841 -3.377 -12.028 1.00 97.56 89 PHE A O 1
ATOM 700 N N . ASP A 1 90 ? -6.033 -5.435 -12.903 1.00 97.50 90 ASP A N 1
ATOM 701 C CA . ASP A 1 90 ? -7.369 -5.223 -13.466 1.00 97.50 90 ASP A CA 1
ATOM 702 C C . ASP A 1 90 ? -8.387 -4.791 -12.394 1.00 97.50 90 ASP A C 1
ATOM 704 O O . ASP A 1 90 ? -9.221 -3.917 -12.630 1.00 97.50 90 ASP A O 1
ATOM 708 N N . GLU A 1 91 ? -8.345 -5.389 -11.197 1.00 97.81 91 GLU A N 1
ATOM 709 C CA . GLU A 1 91 ? -9.197 -4.985 -10.074 1.00 97.81 91 GLU A CA 1
ATOM 710 C C . GLU A 1 91 ? -8.887 -3.560 -9.613 1.00 97.81 91 GLU A C 1
ATOM 712 O O . GLU A 1 91 ? -9.811 -2.775 -9.391 1.00 97.81 91 GLU A O 1
ATOM 717 N N . ILE A 1 92 ? -7.600 -3.228 -9.487 1.00 98.06 92 ILE A N 1
ATOM 718 C CA . ILE A 1 92 ? -7.138 -1.905 -9.062 1.00 98.06 92 ILE A CA 1
ATOM 719 C C . ILE A 1 92 ? -7.549 -0.849 -10.087 1.00 98.06 92 ILE A C 1
ATOM 721 O O . ILE A 1 92 ? -8.140 0.157 -9.713 1.00 98.06 92 ILE A O 1
ATOM 725 N N . GLU A 1 93 ? -7.307 -1.082 -11.374 1.00 97.56 93 GLU A N 1
ATOM 726 C CA . GLU A 1 93 ? -7.647 -0.156 -12.454 1.00 97.56 93 GLU A CA 1
ATOM 727 C C . GLU A 1 93 ? -9.157 0.096 -12.539 1.00 97.56 93 GLU A C 1
ATOM 729 O O . GLU A 1 93 ? -9.585 1.242 -12.691 1.00 97.56 93 GLU A O 1
ATOM 734 N N . ARG A 1 94 ? -9.987 -0.943 -12.360 1.00 97.88 94 ARG A N 1
ATOM 735 C CA . ARG A 1 94 ? -11.447 -0.777 -12.269 1.00 97.88 94 ARG A CA 1
ATOM 736 C C . ARG A 1 94 ? -11.852 0.066 -11.058 1.00 97.88 94 ARG A C 1
ATOM 738 O O . ARG A 1 94 ? -12.713 0.937 -11.188 1.00 97.88 94 ARG A O 1
ATOM 745 N N . ALA A 1 95 ? -11.237 -0.164 -9.899 1.00 97.88 95 ALA A N 1
ATOM 746 C CA . ALA A 1 95 ? -11.503 0.618 -8.693 1.00 97.88 95 ALA A CA 1
ATOM 747 C C . ALA A 1 95 ? -11.054 2.083 -8.843 1.00 97.88 95 ALA A C 1
ATOM 749 O O . ALA A 1 95 ? -11.770 2.993 -8.421 1.00 97.88 95 ALA A O 1
ATOM 750 N N . MET A 1 96 ? -9.920 2.320 -9.509 1.00 97.75 96 MET A N 1
ATOM 751 C CA . MET A 1 96 ? -9.419 3.653 -9.857 1.00 97.75 96 MET A CA 1
ATOM 752 C C . MET A 1 96 ? -10.372 4.392 -10.795 1.00 97.75 96 MET A C 1
ATOM 754 O O . MET A 1 96 ? -10.716 5.540 -10.531 1.00 97.75 96 MET A O 1
ATOM 758 N N . ALA A 1 97 ? -10.840 3.736 -11.863 1.00 97.25 97 ALA A N 1
ATOM 759 C CA . ALA A 1 97 ? -11.771 4.334 -12.821 1.00 97.25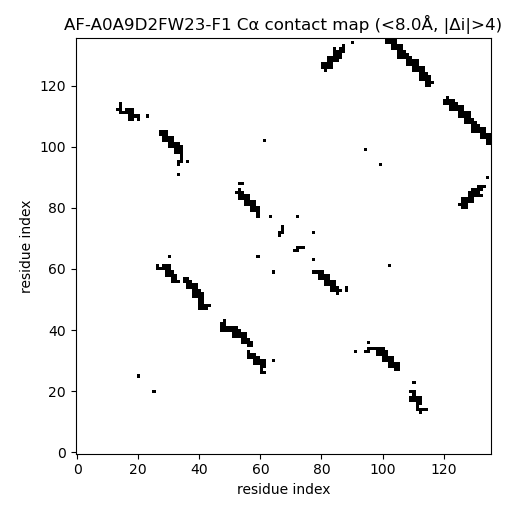 97 ALA A CA 1
ATOM 760 C C . ALA A 1 97 ? -13.094 4.766 -12.163 1.00 97.25 97 ALA A C 1
ATOM 762 O O . ALA A 1 97 ? -13.721 5.729 -12.601 1.00 97.25 97 ALA A O 1
ATOM 763 N N . GLY A 1 98 ? -13.506 4.066 -11.103 1.00 96.62 98 GLY A N 1
ATOM 764 C CA . GLY A 1 98 ? -14.674 4.411 -10.296 1.00 96.62 98 GLY A CA 1
ATOM 765 C C . GLY A 1 98 ? -14.400 5.352 -9.119 1.00 96.62 98 GLY A C 1
ATOM 766 O O . GLY A 1 98 ? -15.335 5.605 -8.363 1.00 96.62 98 GLY A O 1
ATOM 767 N N . SER A 1 99 ? -13.161 5.822 -8.917 1.00 96.06 99 SER A N 1
ATOM 768 C CA . SER A 1 99 ? -12.739 6.582 -7.725 1.00 96.06 99 SER A CA 1
ATOM 769 C C . SER A 1 99 ? -13.211 5.937 -6.416 1.00 96.06 99 SER A C 1
ATOM 771 O O . SER A 1 99 ? -13.742 6.604 -5.527 1.00 96.06 99 SER A O 1
ATOM 773 N N . GLN A 1 100 ? -13.097 4.610 -6.325 1.00 96.75 100 GLN A N 1
ATOM 774 C CA . GLN A 1 100 ? -13.682 3.853 -5.225 1.00 96.75 100 GLN A CA 1
ATOM 775 C C . GLN A 1 100 ? -12.937 4.097 -3.909 1.00 96.75 100 GLN A C 1
ATOM 777 O O . GLN A 1 100 ? -11.708 4.097 -3.858 1.00 96.75 100 GLN A O 1
ATOM 782 N N . LEU A 1 101 ? -13.702 4.216 -2.826 1.00 96.38 101 LEU A N 1
ATOM 783 C CA . LEU A 1 101 ? -13.209 4.130 -1.457 1.00 96.38 101 LEU A CA 1
ATOM 784 C C . LEU A 1 101 ? -13.682 2.794 -0.882 1.00 96.38 101 LEU A C 1
ATOM 786 O O . LEU A 1 101 ? -14.874 2.626 -0.627 1.00 96.38 101 LEU A O 1
ATOM 790 N N . ALA A 1 102 ? -12.773 1.835 -0.717 1.00 97.00 102 ALA A N 1
ATOM 791 C CA . ALA A 1 102 ? -13.145 0.457 -0.398 1.00 97.00 102 ALA A CA 1
ATOM 792 C C . ALA A 1 102 ? -12.215 -0.181 0.633 1.00 97.00 102 ALA A C 1
ATOM 794 O O . ALA A 1 102 ? -11.037 0.166 0.742 1.00 97.00 102 ALA A O 1
ATOM 795 N N . PHE A 1 103 ? -12.752 -1.143 1.381 1.00 98.06 103 PHE A N 1
ATOM 796 C CA . PHE A 1 103 ? -11.933 -2.038 2.185 1.00 98.06 103 PHE A CA 1
ATOM 797 C C . PHE A 1 103 ? -11.331 -3.128 1.305 1.00 98.06 103 PHE A C 1
ATOM 799 O O . PHE A 1 103 ? -11.996 -3.668 0.423 1.00 98.06 103 PHE A O 1
ATOM 806 N N . VAL A 1 104 ? -10.077 -3.472 1.582 1.00 98.19 104 VAL A N 1
ATOM 807 C CA . VAL A 1 104 ? -9.371 -4.559 0.905 1.00 98.19 104 VAL A CA 1
ATOM 808 C C . VAL A 1 104 ? -8.708 -5.502 1.889 1.00 98.19 104 VAL A C 1
ATOM 810 O O . VAL A 1 104 ? -8.269 -5.088 2.963 1.00 98.19 104 VAL A O 1
ATOM 813 N N . GLU A 1 105 ? -8.588 -6.758 1.481 1.00 98.19 105 GLU A N 1
ATOM 814 C CA . GLU A 1 105 ? -7.691 -7.742 2.081 1.00 98.19 105 GLU A CA 1
ATOM 815 C C . GLU A 1 105 ? -6.424 -7.856 1.222 1.00 98.19 105 GLU A C 1
ATOM 817 O O . GLU A 1 105 ? -6.507 -7.986 -0.002 1.00 98.19 105 GLU A O 1
ATOM 822 N N . LEU A 1 106 ? -5.250 -7.778 1.855 1.00 98.06 106 LEU A N 1
ATOM 823 C CA . LEU A 1 106 ? -3.952 -7.861 1.181 1.00 98.06 106 LEU A CA 1
ATOM 824 C C . LEU A 1 106 ? -3.446 -9.308 1.161 1.00 98.06 106 LEU A C 1
ATOM 826 O O . LEU A 1 106 ? -3.364 -9.958 2.204 1.00 98.06 106 LEU A O 1
ATOM 830 N N . LEU A 1 107 ? -3.054 -9.795 -0.016 1.00 97.94 107 LEU A N 1
ATOM 831 C CA . LEU A 1 107 ? -2.587 -11.170 -0.212 1.00 97.94 107 LEU A CA 1
ATOM 832 C C . LEU A 1 107 ? -1.067 -11.277 -0.008 1.00 97.94 107 LEU A C 1
ATOM 834 O O . LEU A 1 107 ? -0.321 -10.390 -0.421 1.00 97.94 107 LEU A O 1
ATOM 838 N N . ASP A 1 108 ? -0.609 -12.357 0.637 1.00 96.62 108 ASP A N 1
ATOM 839 C CA . ASP A 1 108 ? 0.809 -12.687 0.900 1.00 96.62 108 ASP A CA 1
ATOM 840 C C . ASP A 1 108 ? 1.675 -11.485 1.312 1.00 96.62 108 ASP A C 1
ATOM 842 O O . ASP A 1 108 ? 2.718 -11.180 0.719 1.00 96.62 108 ASP A O 1
ATOM 846 N N . THR A 1 109 ? 1.201 -10.774 2.333 1.00 97.12 109 THR A N 1
ATOM 847 C CA . THR A 1 109 ? 1.769 -9.490 2.740 1.00 97.12 109 THR A CA 1
ATOM 848 C C . THR A 1 109 ? 3.127 -9.651 3.417 1.00 97.12 109 THR A C 1
ATOM 850 O O . THR A 1 109 ? 3.315 -10.492 4.295 1.00 97.12 109 THR A O 1
ATOM 853 N N . ARG A 1 110 ? 4.068 -8.780 3.051 1.00 96.44 110 ARG A N 1
ATOM 854 C CA . ARG A 1 110 ? 5.397 -8.657 3.655 1.00 96.44 110 ARG A CA 1
ATOM 855 C C . ARG A 1 110 ? 5.653 -7.223 4.090 1.00 96.44 110 ARG A C 1
ATOM 857 O O . ARG A 1 110 ? 5.269 -6.283 3.398 1.00 96.44 110 ARG A O 1
ATOM 864 N N . VAL A 1 111 ? 6.357 -7.050 5.205 1.00 97.00 111 VAL A N 1
ATOM 865 C CA . VAL A 1 111 ? 6.853 -5.735 5.632 1.00 97.00 111 VAL A CA 1
ATOM 866 C C . VAL A 1 111 ? 8.212 -5.490 4.990 1.00 97.00 111 VAL A C 1
ATOM 868 O O . VAL A 1 111 ? 9.117 -6.315 5.109 1.00 97.00 111 VAL A O 1
ATOM 871 N N . MET A 1 112 ? 8.369 -4.359 4.310 1.00 95.69 112 MET A N 1
ATOM 872 C CA . MET A 1 112 ? 9.629 -3.974 3.675 1.00 95.69 112 MET A CA 1
ATOM 873 C C . MET A 1 112 ? 9.982 -2.530 4.009 1.00 95.69 112 MET A C 1
ATOM 875 O O . MET A 1 112 ? 9.114 -1.701 4.285 1.00 95.69 112 MET A O 1
ATOM 879 N N . ALA A 1 113 ? 11.270 -2.205 3.939 1.00 92.88 113 ALA A N 1
ATOM 880 C CA . ALA A 1 113 ? 11.703 -0.821 3.998 1.00 92.88 113 ALA A CA 1
ATOM 881 C C . ALA A 1 113 ? 11.217 -0.064 2.749 1.00 92.88 113 ALA A C 1
ATOM 883 O O . ALA A 1 113 ? 11.394 -0.501 1.608 1.00 92.88 113 ALA A O 1
ATOM 884 N N . GLN A 1 114 ? 10.611 1.097 2.958 1.00 92.31 114 GLN A N 1
ATOM 885 C CA . GLN A 1 114 ? 10.268 2.024 1.896 1.00 92.31 114 GLN A CA 1
ATOM 886 C C . GLN A 1 114 ? 11.506 2.842 1.545 1.00 92.31 114 GLN A C 1
ATOM 888 O O . GLN A 1 114 ? 11.928 3.727 2.291 1.00 92.31 114 GLN A O 1
ATOM 893 N N . TRP A 1 115 ? 12.060 2.557 0.375 1.00 89.25 115 TRP A N 1
ATOM 894 C CA . TRP A 1 115 ? 13.136 3.336 -0.213 1.00 89.25 115 TRP A CA 1
ATOM 895 C C . TRP A 1 115 ? 12.613 4.125 -1.399 1.00 89.25 115 TRP A C 1
ATOM 897 O O . TRP A 1 115 ? 11.864 3.602 -2.223 1.00 89.25 115 TRP A O 1
ATOM 907 N N . VAL A 1 116 ? 13.016 5.387 -1.472 1.00 86.12 116 VAL A N 1
ATOM 908 C CA . VAL A 1 116 ? 12.787 6.245 -2.633 1.00 86.12 116 VAL A CA 1
ATOM 909 C C . VAL A 1 116 ? 14.118 6.443 -3.341 1.00 86.12 116 VAL A C 1
ATOM 911 O O . VAL A 1 116 ? 15.152 6.577 -2.686 1.00 86.12 116 VAL A O 1
ATOM 914 N N . ASP A 1 117 ? 14.079 6.450 -4.669 1.00 82.06 117 ASP A N 1
ATOM 915 C CA . ASP A 1 117 ? 15.215 6.730 -5.544 1.00 82.06 117 ASP A CA 1
ATOM 916 C C . ASP A 1 117 ? 15.125 8.144 -6.143 1.00 82.06 117 ASP A C 1
ATOM 918 O O . ASP A 1 117 ? 14.072 8.783 -6.125 1.00 82.06 117 ASP A O 1
ATOM 922 N N . GLY A 1 118 ? 16.241 8.663 -6.664 1.00 81.44 118 GLY A N 1
ATOM 923 C CA . GLY A 1 118 ? 16.302 9.976 -7.319 1.00 81.44 118 GLY A CA 1
ATOM 924 C C . GLY A 1 118 ? 16.667 11.139 -6.389 1.00 81.44 118 GLY A C 1
ATOM 925 O O . GLY A 1 118 ? 17.477 10.995 -5.478 1.00 81.44 118 GLY A O 1
ATOM 926 N N . ARG A 1 119 ? 16.099 12.330 -6.639 1.00 77.81 119 ARG A N 1
ATOM 927 C CA . ARG A 1 119 ? 16.535 13.597 -6.008 1.00 77.81 119 ARG A CA 1
ATOM 928 C C . ARG A 1 119 ? 16.419 13.604 -4.477 1.00 77.81 119 ARG A C 1
ATOM 930 O O . ARG A 1 119 ? 17.252 14.213 -3.820 1.00 77.81 119 ARG A O 1
ATOM 937 N N . ASN A 1 120 ? 15.423 12.906 -3.930 1.00 84.75 120 ASN A N 1
ATOM 938 C CA . ASN A 1 120 ? 15.195 12.765 -2.487 1.00 84.75 120 ASN A CA 1
ATOM 939 C C . ASN A 1 120 ? 15.388 11.313 -2.030 1.00 84.75 120 ASN A C 1
ATOM 941 O O . ASN A 1 120 ? 14.579 10.792 -1.249 1.00 84.75 120 ASN A O 1
ATOM 945 N N . ALA A 1 121 ? 16.435 10.667 -2.549 1.00 86.31 121 ALA A N 1
ATOM 946 C CA . ALA A 1 121 ? 16.712 9.269 -2.278 1.00 86.31 121 ALA A CA 1
ATOM 947 C C . ALA A 1 121 ? 16.895 8.976 -0.782 1.00 86.31 121 ALA A C 1
ATOM 949 O O . ALA A 1 121 ? 17.336 9.824 -0.004 1.00 86.31 121 ALA A O 1
ATOM 950 N N . GLY A 1 122 ? 16.550 7.754 -0.389 1.00 88.69 122 GLY A N 1
ATOM 951 C CA . GLY A 1 122 ? 16.772 7.246 0.959 1.00 88.69 122 GLY A CA 1
ATOM 952 C C . GLY A 1 122 ? 15.555 6.560 1.562 1.00 88.69 122 GLY A C 1
ATOM 953 O O . GLY A 1 122 ? 14.495 6.444 0.942 1.00 88.69 122 GLY A O 1
ATOM 954 N N . TYR A 1 123 ? 15.740 6.105 2.797 1.00 90.88 123 TYR A N 1
ATOM 955 C CA . TYR A 1 123 ? 14.710 5.466 3.600 1.00 90.88 123 TYR A CA 1
ATOM 956 C C . TYR A 1 123 ? 13.618 6.472 3.977 1.00 90.88 123 TYR A C 1
ATOM 958 O O . TYR A 1 123 ? 13.920 7.581 4.423 1.00 90.88 123 TYR A O 1
ATOM 966 N N . LYS A 1 124 ? 12.352 6.089 3.793 1.00 91.25 124 LYS A N 1
ATOM 967 C CA . LYS A 1 124 ? 11.178 6.912 4.129 1.00 91.25 124 LYS A CA 1
ATOM 968 C C . LYS A 1 124 ? 10.287 6.309 5.209 1.00 91.25 124 LYS A C 1
ATOM 970 O O . LYS A 1 124 ? 9.446 7.018 5.746 1.00 91.25 124 LYS A O 1
ATOM 975 N N . GLY A 1 125 ? 10.491 5.045 5.560 1.00 92.62 125 GLY A N 1
ATOM 976 C CA . GLY A 1 125 ? 9.653 4.349 6.526 1.00 92.62 125 GLY A CA 1
ATOM 977 C C . GLY A 1 125 ? 9.463 2.891 6.149 1.00 92.62 125 GLY A C 1
ATOM 978 O O . GLY A 1 125 ? 10.256 2.314 5.406 1.00 92.62 125 GLY A O 1
ATOM 979 N N . LEU A 1 126 ? 8.389 2.301 6.651 1.00 94.31 126 LEU A N 1
ATOM 980 C CA . LEU A 1 126 ? 7.978 0.949 6.305 1.00 94.31 126 LEU A CA 1
ATOM 981 C C . LEU A 1 126 ? 6.854 0.998 5.275 1.00 94.31 126 LEU A C 1
ATOM 983 O O . LEU A 1 126 ? 6.042 1.920 5.272 1.00 94.31 126 LEU A O 1
ATOM 987 N N . LYS A 1 127 ? 6.794 -0.024 4.430 1.00 96.44 127 LYS A N 1
ATOM 988 C CA . LYS A 1 127 ? 5.667 -0.288 3.539 1.00 96.44 127 LYS A CA 1
ATOM 989 C C . LYS A 1 127 ? 5.224 -1.736 3.679 1.00 96.44 127 LYS A C 1
ATOM 991 O O . LYS A 1 127 ? 6.020 -2.609 4.038 1.00 96.44 127 LYS A O 1
ATOM 996 N N . LEU A 1 128 ? 3.969 -1.983 3.334 1.00 97.62 128 LEU A N 1
ATOM 997 C CA . LEU A 1 128 ? 3.496 -3.328 3.042 1.00 97.62 128 LEU A CA 1
ATOM 998 C C . LEU A 1 128 ? 3.724 -3.619 1.562 1.00 97.62 128 LEU A C 1
ATOM 1000 O O . LEU A 1 128 ? 3.516 -2.752 0.717 1.00 97.62 128 LEU A O 1
ATOM 1004 N N . VAL A 1 129 ? 4.151 -4.836 1.250 1.00 97.69 129 VAL A N 1
ATOM 1005 C CA . VAL A 1 129 ? 4.208 -5.354 -0.116 1.00 97.69 129 VAL A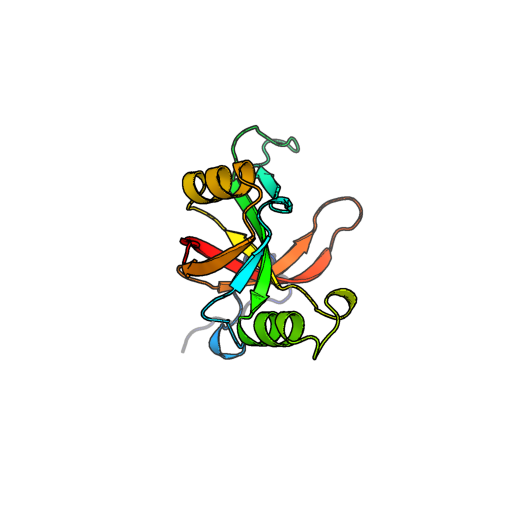 CA 1
ATOM 1006 C C . VAL A 1 129 ? 3.317 -6.581 -0.184 1.00 97.69 129 VAL A C 1
ATOM 1008 O O . VAL A 1 129 ? 3.525 -7.520 0.582 1.00 97.69 129 VAL A O 1
ATOM 1011 N N . ALA A 1 130 ? 2.328 -6.563 -1.070 1.00 98.25 130 ALA A N 1
ATOM 1012 C CA . ALA A 1 130 ? 1.332 -7.619 -1.219 1.00 98.25 130 ALA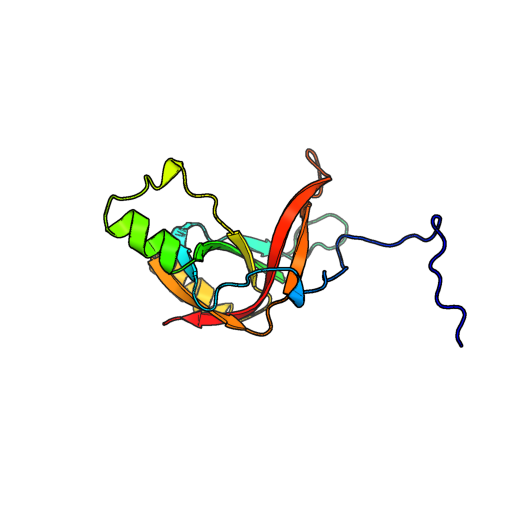 A CA 1
ATOM 1013 C C . ALA A 1 130 ? 1.402 -8.236 -2.623 1.00 98.25 130 ALA A C 1
ATOM 1015 O O . ALA A 1 130 ? 1.664 -7.534 -3.603 1.00 98.25 130 ALA A O 1
ATOM 1016 N N . SER A 1 131 ? 1.161 -9.545 -2.736 1.00 98.19 131 SER A N 1
ATOM 1017 C CA . SER A 1 131 ? 1.103 -10.236 -4.036 1.00 98.19 131 SER A CA 1
ATOM 1018 C C . SER A 1 131 ? -0.104 -9.801 -4.871 1.00 98.19 131 SER A C 1
ATOM 1020 O O . SER A 1 131 ? -0.059 -9.846 -6.097 1.00 98.19 131 SER A O 1
ATOM 1022 N N . GLY A 1 132 ? -1.156 -9.330 -4.208 1.00 98.31 132 GLY A N 1
ATOM 1023 C CA . GLY A 1 132 ? -2.398 -8.854 -4.796 1.00 98.31 132 GLY A CA 1
ATOM 1024 C C . GLY A 1 132 ? -3.326 -8.321 -3.709 1.00 98.31 132 GLY A C 1
ATOM 1025 O O . GLY A 1 132 ? -2.941 -8.217 -2.539 1.00 98.31 132 GLY A O 1
ATOM 1026 N N . LEU A 1 133 ? -4.560 -8.008 -4.088 1.00 98.19 133 LEU A N 1
ATOM 1027 C CA . LEU A 1 133 ? -5.605 -7.623 -3.146 1.00 98.19 133 LEU A CA 1
ATOM 1028 C C . LEU A 1 133 ? -6.957 -8.214 -3.529 1.00 98.19 133 LEU A C 1
ATOM 1030 O O . LEU A 1 133 ? -7.193 -8.595 -4.676 1.00 98.19 133 LEU A O 1
ATOM 1034 N N . LYS A 1 134 ? -7.862 -8.237 -2.554 1.00 98.12 134 LYS A N 1
ATOM 1035 C CA . LYS A 1 134 ? -9.277 -8.538 -2.745 1.00 98.12 134 LYS A CA 1
ATOM 1036 C C . LYS A 1 134 ? -10.117 -7.378 -2.218 1.00 98.12 134 LYS A C 1
ATOM 1038 O O . LYS A 1 134 ? -9.998 -7.033 -1.046 1.00 98.12 134 LYS A O 1
ATOM 1043 N N . LEU A 1 135 ? -10.965 -6.805 -3.074 1.00 96.62 135 LEU A N 1
ATOM 1044 C CA . LEU A 1 135 ? -12.000 -5.845 -2.672 1.00 96.62 135 LEU A CA 1
ATOM 1045 C C . LEU A 1 135 ? -13.0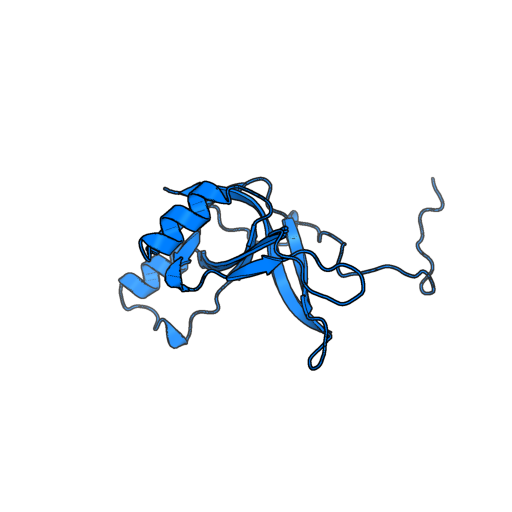61 -6.556 -1.808 1.00 96.62 135 LEU A C 1
ATOM 1047 O O . LEU A 1 135 ? -13.412 -7.707 -2.094 1.00 96.62 135 LEU A O 1
ATOM 1051 N N . LEU A 1 136 ? -13.539 -5.883 -0.759 1.00 94.12 136 LEU A N 1
ATOM 1052 C CA . LEU A 1 136 ? -14.526 -6.393 0.202 1.00 94.12 136 LEU A CA 1
ATOM 1053 C C . LEU A 1 136 ? -15.896 -5.733 0.053 1.00 94.12 136 LEU A C 1
ATOM 1055 O O . LEU A 1 136 ? -15.939 -4.526 -0.274 1.00 94.12 136 LEU A O 1
#

Organism: NCBI:txid2838763

Sequence (136 aa):
MANNKMKLTSELSLKEMALDSSQFFIPKKVKVDFSQARPKNKYRDGKATEVVESYILNGIDERTASAVDQGLIDMEDVKQITIEVLGSFDEIERAMAGSQLAFVELLDTRVMAQWVDGRNAGYKGLKLVASGLKLL

Solvent-accessible surface area (backbone atoms only — not comparable to full-atom values): 7910 Å² total; per-residue (Å²): 134,81,90,80,73,82,59,93,84,55,94,74,63,65,68,78,42,70,51,74,55,90,82,52,93,75,71,74,36,29,41,29,51,29,67,70,47,40,79,38,50,40,71,55,96,94,36,75,48,92,50,72,54,30,36,41,39,50,27,33,41,55,68,60,48,51,34,36,77,71,70,76,43,63,72,90,78,57,80,62,45,42,33,38,27,59,37,49,56,71,61,49,52,55,34,32,78,64,54,34,74,43,42,30,36,66,34,80,67,42,37,29,50,30,66,43,78,72,97,76,50,43,81,77,51,70,24,41,37,19,56,22,62,41,85,108

Radius of gyration: 16.98 Å; Cα contacts (8 Å, |Δi|>4): 244; chains: 1; bounding box: 48×40×37 Å

Mean predicted aligned error: 5.27 Å

Foldseek 3Di:
DDPPDDDPPDPDDLQPDFDDCVVDDDAQKWWWQLLPKDFDADDDPNDGDPHGQWIKTWTDHPVVVVCCVVVNDPPVPDDTAIETERDPVVVSVVCNVVSDGFMKGFAPKTKGFDFDDDPPTDTDGIHIYGPHIDTD

pLDDT: mean 91.29, std 9.87, range [41.44, 98.31]